Protein AF-A0A7U6Y420-F1 (afdb_monomer)

Nearest PDB structures (foldseek):
  3tp9-assembly1_B  TM=7.520E-01  e=7.194E-05  Alicyclobacillus acidocaldarius subsp. acidocaldarius DSM 446
  1yt8-assembly1_A  TM=7.987E-01  e=3.501E-04  Pseudomonas aeruginosa
  3ilm-assembly2_C  TM=7.105E-01  e=6.189E-04  Nostoc sp. PCC 7120 = FACHB-418
  3foj-assembly1_A  TM=6.824E-01  e=3.974E-04  Staphylococcus saprophyticus subsp. saprophyticus ATCC 15305 = NCTC 7292
  3iwh-assembly1_A  TM=7.162E-01  e=1.242E-03  Staphylococcus aureus subsp. aureus COL

Radius of gyration: 23.68 Å; Cα contacts (8 Å, |Δi|>4): 189; chains: 1; bounding box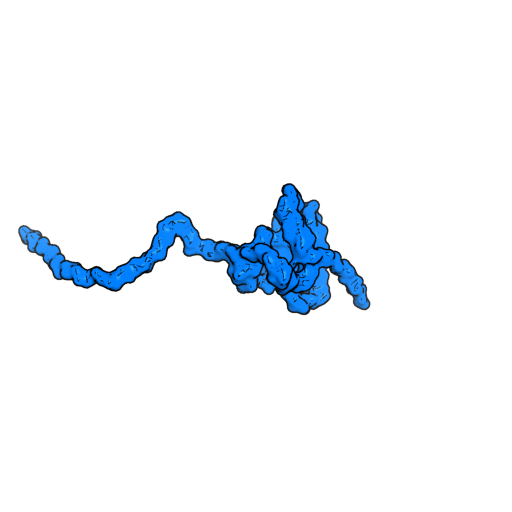: 36×87×51 Å

Mean predicted aligned error: 11.56 Å

Solvent-accessible surface area (backbone atoms only — not comparable to full-atom values): 8522 Å² total; per-residue (Å²): 131,86,83,75,86,75,51,69,40,51,49,69,61,50,58,56,38,59,74,40,100,76,45,56,47,36,37,35,35,63,22,64,72,59,42,51,75,40,32,57,69,84,47,42,81,30,32,71,47,75,85,53,64,72,79,79,79,45,80,46,51,29,39,38,32,47,49,85,85,65,49,71,68,56,55,46,50,41,44,55,49,44,42,74,43,45,30,50,66,29,34,42,42,70,19,64,65,40,32,56,74,69,70,52,78,69,33,60,58,77,83,76,84,70,62,94,85,66,73,79,82,74,77,73,92,79,82,88,75,79,91,74,84,81,84,84,80,133

Sequence (138 aa):
MAEQEFSYVSPDSVADALVSPAPPLILDARGRDIYAEGTVPGAVNAGRDPKGFLPSKGSGQLVLILKKGATSYLKRSWSERLSSYGYKVTILNGGFDAWLAAGLPVEIPASGHIKPGSTPYIIPRGLCETNTPAQVRE

Foldseek 3Di:
DDPDDAAEDELVRLLVQCPDPARAAEEEAAADVVVLVWDDPNYDYQYPDLVGDDDQQDAEEYEYAYDPPDDSVSSVSNCVSNVVSNYDYHYYVVGVVSNVVVVHDIDNPPPDPPDVPDDPPPPPPDPPPDDDDDDDDD

Structure (mmCIF, N/CA/C/O backbone):
data_AF-A0A7U6Y420-F1
#
_entry.id   AF-A0A7U6Y420-F1
#
loop_
_atom_site.group_PDB
_atom_site.id
_atom_site.type_symbol
_atom_site.label_atom_id
_atom_site.label_alt_id
_atom_site.label_comp_id
_atom_site.label_asym_id
_atom_site.label_entity_id
_atom_site.label_seq_id
_atom_site.pdbx_PDB_ins_code
_atom_site.Cartn_x
_atom_site.Cartn_y
_atom_site.Cartn_z
_at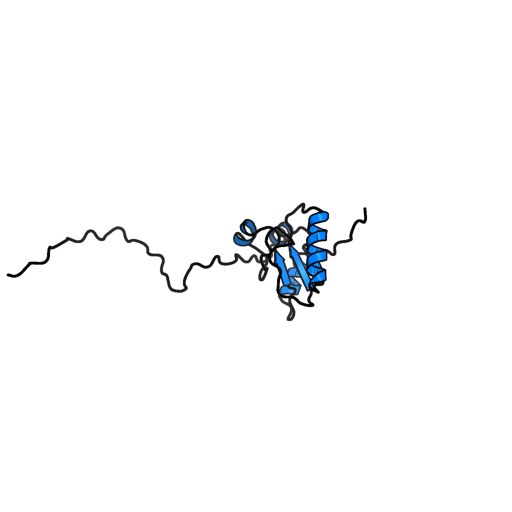om_site.occupancy
_atom_site.B_iso_or_equiv
_atom_site.auth_seq_id
_atom_site.auth_comp_id
_atom_site.auth_asym_id
_atom_site.auth_atom_id
_atom_site.pdbx_PDB_model_num
ATOM 1 N N . MET A 1 1 ? 4.022 24.368 -7.891 1.00 40.38 1 MET A N 1
ATOM 2 C CA . MET A 1 1 ? 3.308 23.072 -7.932 1.00 40.38 1 MET A CA 1
ATOM 3 C C . MET A 1 1 ? 3.305 22.556 -6.506 1.00 40.38 1 MET A C 1
ATOM 5 O O . MET A 1 1 ? 4.374 22.545 -5.922 1.00 40.38 1 MET A O 1
ATOM 9 N N . ALA A 1 2 ? 2.148 22.272 -5.905 1.00 48.81 2 ALA A N 1
ATOM 10 C CA . ALA A 1 2 ? 2.106 21.863 -4.500 1.00 48.81 2 ALA A CA 1
ATOM 11 C C . ALA A 1 2 ? 2.752 20.478 -4.337 1.00 48.81 2 ALA A C 1
ATOM 13 O O . ALA A 1 2 ? 2.279 19.506 -4.932 1.00 48.81 2 ALA A O 1
ATOM 14 N N . GLU A 1 3 ? 3.833 20.402 -3.564 1.00 54.44 3 GLU A N 1
ATOM 15 C CA . GLU A 1 3 ? 4.329 19.145 -3.010 1.00 54.44 3 GLU A CA 1
ATOM 16 C C . GLU A 1 3 ? 3.268 18.642 -2.037 1.00 54.44 3 GLU A C 1
ATOM 18 O O . GLU A 1 3 ? 3.066 19.189 -0.958 1.00 54.44 3 GLU A O 1
ATOM 23 N N . GLN A 1 4 ? 2.489 17.661 -2.478 1.00 61.97 4 GLN A N 1
ATOM 24 C CA . GLN A 1 4 ? 1.517 17.017 -1.615 1.00 61.97 4 GLN A CA 1
ATOM 25 C C . GLN A 1 4 ? 2.288 16.088 -0.677 1.00 61.97 4 GLN A C 1
ATOM 27 O O . GLN A 1 4 ? 2.966 15.168 -1.140 1.00 61.97 4 GLN A O 1
ATOM 32 N N . GLU A 1 5 ? 2.214 16.347 0.627 1.00 76.00 5 GLU A N 1
ATOM 33 C CA . GLU A 1 5 ? 2.805 15.466 1.629 1.00 76.00 5 GLU A CA 1
ATOM 34 C C . GLU A 1 5 ? 2.065 14.126 1.625 1.00 76.00 5 GLU A C 1
ATOM 36 O O . GLU A 1 5 ? 0.866 14.042 1.896 1.00 76.00 5 GLU A O 1
ATOM 41 N N . PHE A 1 6 ? 2.785 13.063 1.276 1.00 86.19 6 PHE A N 1
ATOM 42 C CA . PHE A 1 6 ? 2.284 11.701 1.389 1.00 86.19 6 PHE A CA 1
ATOM 43 C C . PHE A 1 6 ? 2.611 11.172 2.780 1.00 86.19 6 PHE A C 1
ATOM 45 O O . PHE A 1 6 ? 3.739 11.312 3.248 1.00 86.19 6 PHE A O 1
ATOM 52 N N . SER A 1 7 ? 1.643 10.523 3.423 1.00 91.12 7 SER A N 1
ATOM 53 C CA . SER A 1 7 ? 1.900 9.821 4.677 1.00 91.12 7 SER A CA 1
ATOM 54 C C . SER A 1 7 ? 2.592 8.493 4.379 1.00 91.12 7 SER A C 1
ATOM 56 O O . SER A 1 7 ? 2.129 7.738 3.521 1.00 91.12 7 SER A O 1
ATOM 58 N N . TYR A 1 8 ? 3.698 8.214 5.066 1.00 92.38 8 TYR A N 1
ATOM 59 C CA . TYR A 1 8 ? 4.472 6.986 4.908 1.00 92.38 8 TYR A CA 1
ATOM 60 C C . TYR A 1 8 ? 4.401 6.133 6.173 1.00 92.38 8 TYR A C 1
ATOM 62 O O . TYR A 1 8 ? 4.344 6.662 7.281 1.00 92.38 8 TYR A O 1
ATOM 70 N N . VAL A 1 9 ? 4.437 4.813 6.002 1.00 94.81 9 VAL A N 1
ATOM 71 C CA . VAL A 1 9 ? 4.463 3.839 7.100 1.00 94.81 9 VAL A CA 1
ATOM 72 C C . VAL A 1 9 ? 5.592 2.834 6.887 1.00 94.81 9 VAL A C 1
ATOM 74 O O . VAL A 1 9 ? 5.843 2.408 5.759 1.00 94.81 9 VAL A O 1
ATOM 77 N N . SER A 1 10 ? 6.303 2.478 7.955 1.00 94.38 10 SER A N 1
ATOM 78 C CA . SER A 1 10 ? 7.406 1.513 7.902 1.00 94.38 10 SER A CA 1
ATOM 79 C C . SER A 1 10 ? 6.895 0.075 7.737 1.00 94.38 10 SER A C 1
ATOM 81 O O . SER A 1 10 ? 5.811 -0.230 8.239 1.00 94.38 10 SER A O 1
ATOM 83 N N . PRO A 1 11 ? 7.664 -0.826 7.097 1.00 94.25 11 PRO A N 1
ATOM 84 C CA . PRO A 1 11 ? 7.287 -2.234 6.950 1.00 94.25 11 PRO A CA 1
ATOM 85 C C . PRO A 1 11 ? 6.954 -2.919 8.278 1.00 94.25 11 PRO A C 1
ATOM 87 O O . PRO A 1 11 ? 5.917 -3.567 8.380 1.00 94.25 11 PRO A O 1
ATOM 90 N N . ASP A 1 12 ? 7.765 -2.701 9.315 1.00 93.31 12 ASP A N 1
ATOM 91 C CA . ASP A 1 12 ? 7.569 -3.287 10.646 1.00 93.31 12 ASP A CA 1
ATOM 92 C C . ASP A 1 12 ? 6.247 -2.844 11.282 1.00 93.31 12 ASP A C 1
ATOM 94 O O . ASP A 1 12 ? 5.506 -3.654 11.832 1.00 93.31 12 ASP A O 1
ATOM 98 N N . SER A 1 13 ? 5.901 -1.559 11.145 1.00 93.12 13 SER A N 1
ATOM 99 C CA . SER A 1 13 ? 4.630 -1.019 11.641 1.00 93.12 13 SER A CA 1
ATOM 100 C C . SER A 1 13 ? 3.429 -1.591 10.892 1.00 93.12 13 SER A C 1
ATOM 102 O O . SER A 1 13 ? 2.372 -1.779 11.484 1.00 93.12 13 SER A O 1
ATOM 104 N N . VAL A 1 14 ? 3.572 -1.872 9.593 1.00 93.12 14 VAL A N 1
ATOM 105 C CA . VAL A 1 14 ? 2.524 -2.554 8.824 1.00 93.12 14 VAL A CA 1
ATOM 106 C C . VAL A 1 14 ? 2.393 -4.004 9.279 1.00 93.12 14 VAL A C 1
ATOM 108 O O . VAL A 1 14 ? 1.274 -4.464 9.468 1.00 93.12 14 VAL A O 1
ATOM 111 N N . ALA A 1 15 ? 3.503 -4.710 9.500 1.00 92.31 15 ALA A N 1
ATOM 112 C CA . ALA A 1 15 ? 3.485 -6.086 9.989 1.00 92.31 15 ALA A CA 1
ATOM 113 C C . ALA A 1 15 ? 2.817 -6.212 11.370 1.00 92.31 15 ALA A C 1
ATOM 115 O O . ALA A 1 15 ? 1.993 -7.104 11.564 1.00 92.31 15 ALA A O 1
ATOM 116 N N . ASP A 1 16 ? 3.099 -5.287 12.290 1.00 91.44 16 ASP A N 1
ATOM 117 C CA . ASP A 1 16 ? 2.417 -5.200 13.589 1.00 91.44 16 ASP A CA 1
ATOM 118 C C . ASP A 1 16 ? 0.917 -4.892 13.428 1.00 91.44 16 ASP A C 1
ATOM 120 O O . ASP A 1 16 ? 0.055 -5.553 14.010 1.00 91.44 16 ASP A O 1
ATOM 124 N N . ALA A 1 17 ? 0.569 -3.956 12.541 1.00 90.19 17 ALA A N 1
ATOM 125 C CA . ALA A 1 17 ? -0.826 -3.626 12.272 1.00 90.19 17 ALA A CA 1
ATOM 126 C C . ALA A 1 17 ? -1.614 -4.794 11.647 1.00 90.19 17 ALA A C 1
ATOM 128 O O . ALA A 1 17 ? -2.822 -4.888 11.856 1.00 90.19 17 ALA A O 1
ATOM 129 N N . LEU A 1 18 ? -0.959 -5.693 10.905 1.00 89.25 18 LEU A N 1
ATOM 130 C CA . LEU A 1 18 ? -1.597 -6.867 10.297 1.00 89.25 18 LEU A CA 1
ATOM 131 C C . LEU A 1 18 ? -2.014 -7.934 11.316 1.00 89.25 18 LEU A C 1
ATOM 133 O O . LEU A 1 18 ? -2.945 -8.687 11.039 1.00 89.25 18 LEU A O 1
ATOM 137 N N . VAL A 1 19 ? -1.367 -8.001 12.484 1.00 89.56 19 VAL A N 1
ATOM 138 C CA . VAL A 1 19 ? -1.739 -8.941 13.561 1.00 89.56 19 VAL A CA 1
ATOM 139 C C . VAL A 1 19 ? -2.756 -8.352 14.548 1.00 89.56 19 VAL A C 1
ATOM 141 O O . VAL A 1 19 ? -3.220 -9.042 15.455 1.00 89.56 19 VAL A O 1
ATOM 144 N N . S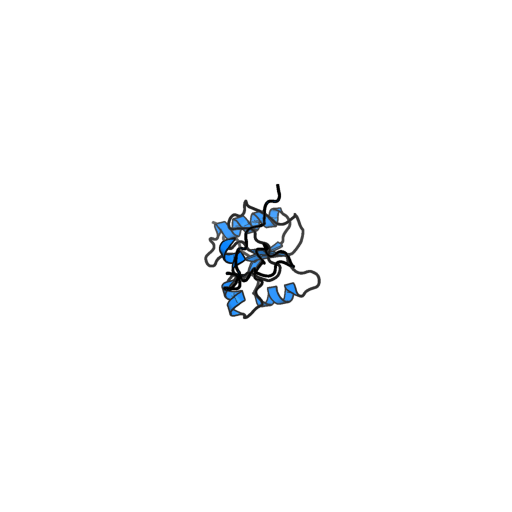ER A 1 20 ? -3.130 -7.083 14.366 1.00 87.81 20 SER A N 1
ATOM 145 C CA . SER A 1 20 ? -4.153 -6.392 15.152 1.00 87.81 20 SER A CA 1
ATOM 146 C C . SER A 1 20 ? -5.566 -6.912 14.832 1.00 87.81 20 SER A C 1
ATOM 148 O O . SER A 1 20 ? -5.832 -7.299 13.694 1.00 87.81 20 SER A O 1
ATOM 150 N N . PRO A 1 21 ? -6.527 -6.868 15.779 1.00 83.81 21 PRO A N 1
ATOM 151 C CA . PRO A 1 21 ? -7.922 -7.265 15.537 1.00 83.81 21 PRO A CA 1
ATOM 152 C C . PRO A 1 21 ? -8.648 -6.447 14.455 1.00 83.81 21 PRO A C 1
ATOM 154 O O . PRO A 1 21 ? -9.695 -6.872 13.967 1.00 83.81 21 PRO A O 1
ATOM 157 N N . ALA A 1 22 ? -8.122 -5.279 14.083 1.00 85.31 22 ALA A N 1
ATOM 158 C CA . ALA A 1 22 ? -8.642 -4.447 13.002 1.00 85.31 22 ALA A CA 1
ATOM 159 C C . ALA A 1 22 ? -7.508 -4.096 12.022 1.00 85.31 22 ALA A C 1
ATOM 161 O O . ALA A 1 22 ? -7.012 -2.965 12.046 1.00 85.31 22 ALA A O 1
ATOM 162 N N . PRO A 1 23 ? -7.063 -5.056 11.191 1.00 88.25 23 PRO A N 1
ATOM 163 C CA . PRO A 1 23 ? -5.916 -4.848 10.323 1.00 88.25 23 PRO A CA 1
ATOM 164 C C . PRO A 1 23 ? -6.241 -3.839 9.210 1.00 88.25 23 PRO A C 1
ATOM 166 O O . PRO A 1 23 ? -7.381 -3.777 8.730 1.00 88.25 23 PRO A O 1
ATOM 169 N N . PRO A 1 24 ? -5.258 -3.032 8.775 1.00 91.50 24 PRO A N 1
ATOM 170 C CA . PRO A 1 24 ? -5.439 -2.132 7.648 1.00 91.50 24 PRO A CA 1
ATOM 171 C C . PRO A 1 24 ? -5.601 -2.928 6.351 1.00 91.50 24 PRO A C 1
ATOM 173 O O . PRO A 1 24 ? -5.055 -4.019 6.189 1.00 91.50 24 PRO A O 1
ATOM 176 N N . LEU A 1 25 ? -6.305 -2.348 5.381 1.00 91.62 25 LEU A N 1
ATOM 177 C CA . LEU A 1 25 ? -6.363 -2.931 4.047 1.00 91.62 25 LEU A CA 1
ATOM 178 C C . LEU A 1 25 ? -5.031 -2.691 3.332 1.00 91.62 25 LEU A C 1
ATOM 180 O O . LEU A 1 25 ? -4.599 -1.547 3.203 1.00 91.62 25 LEU A O 1
ATOM 184 N N . ILE A 1 26 ? -4.401 -3.744 2.821 1.00 92.88 26 ILE A N 1
ATOM 185 C CA . ILE A 1 26 ? -3.182 -3.611 2.023 1.00 92.88 26 ILE A CA 1
ATOM 186 C C . ILE A 1 26 ? -3.552 -3.653 0.543 1.00 92.88 26 ILE A C 1
ATOM 188 O O . ILE A 1 26 ? -4.204 -4.588 0.079 1.00 92.88 26 ILE A O 1
ATOM 192 N N . LEU A 1 27 ? -3.145 -2.632 -0.206 1.00 92.69 27 LEU A N 1
ATOM 193 C CA . LEU A 1 27 ? -3.418 -2.514 -1.631 1.00 92.69 27 LEU A CA 1
ATOM 194 C C . LEU A 1 27 ? -2.110 -2.519 -2.421 1.00 92.69 27 LEU A C 1
ATOM 196 O O . LEU A 1 27 ? -1.281 -1.619 -2.279 1.00 92.69 27 LEU A O 1
ATOM 200 N N . ASP A 1 28 ? -1.937 -3.518 -3.281 1.00 92.75 28 ASP A N 1
ATOM 201 C CA . ASP A 1 28 ? -0.754 -3.667 -4.119 1.00 92.75 28 ASP A CA 1
ATOM 202 C C . ASP A 1 28 ? -1.013 -3.137 -5.531 1.00 92.75 28 ASP A C 1
ATOM 204 O O . ASP A 1 28 ? -1.777 -3.715 -6.312 1.00 92.75 28 ASP A O 1
ATOM 208 N N . ALA A 1 29 ? -0.357 -2.022 -5.852 1.00 92.69 29 ALA A N 1
ATOM 209 C CA . ALA A 1 29 ? -0.454 -1.346 -7.137 1.00 92.69 29 ALA A CA 1
ATOM 210 C C . ALA A 1 29 ? 0.823 -1.491 -7.994 1.00 92.69 29 ALA A C 1
ATOM 212 O O . ALA A 1 29 ? 1.062 -0.724 -8.932 1.00 92.69 29 ALA A O 1
ATOM 213 N N . ARG A 1 30 ? 1.692 -2.468 -7.684 1.00 91.19 30 ARG A N 1
ATOM 214 C CA . ARG A 1 30 ? 2.938 -2.715 -8.441 1.00 91.19 30 ARG A CA 1
ATOM 215 C C . ARG A 1 30 ? 2.674 -3.331 -9.817 1.00 91.19 30 ARG A C 1
ATOM 217 O O . ARG A 1 30 ? 3.461 -3.143 -10.748 1.00 91.19 30 ARG A O 1
ATOM 224 N N . GLY A 1 31 ? 1.547 -4.023 -9.958 1.00 88.81 31 GLY A N 1
ATOM 225 C CA . GLY A 1 31 ? 1.144 -4.739 -11.163 1.00 88.81 31 GLY A CA 1
ATOM 226 C C . GLY A 1 31 ? 0.930 -6.224 -10.906 1.00 88.81 31 GLY A C 1
ATOM 227 O O . GLY A 1 31 ? 1.501 -6.801 -9.986 1.00 88.81 31 GLY A O 1
ATOM 228 N N . ARG A 1 32 ? 0.078 -6.835 -11.733 1.00 86.69 32 ARG A N 1
ATOM 229 C CA . ARG A 1 32 ? -0.383 -8.216 -11.547 1.00 86.69 32 ARG A CA 1
ATOM 230 C C . ARG A 1 32 ? 0.735 -9.248 -11.666 1.00 86.69 32 ARG A C 1
ATOM 232 O O . ARG A 1 32 ? 0.695 -10.228 -10.940 1.00 86.69 32 ARG A O 1
ATOM 239 N N . ASP A 1 33 ? 1.675 -9.025 -12.575 1.00 86.88 33 ASP A N 1
ATOM 240 C CA . ASP A 1 33 ? 2.845 -9.875 -12.794 1.00 86.88 33 ASP A CA 1
ATOM 241 C C . ASP A 1 33 ? 3.669 -10.018 -11.508 1.00 86.88 33 ASP A C 1
ATOM 243 O O . ASP A 1 33 ? 3.762 -11.114 -10.971 1.00 86.88 33 ASP A O 1
ATOM 247 N N . ILE A 1 34 ? 4.115 -8.896 -10.937 1.00 88.56 34 ILE A N 1
ATOM 248 C CA . ILE A 1 34 ? 4.934 -8.878 -9.714 1.00 88.56 34 ILE A CA 1
ATOM 249 C C . ILE A 1 34 ? 4.131 -9.329 -8.489 1.00 88.56 34 IL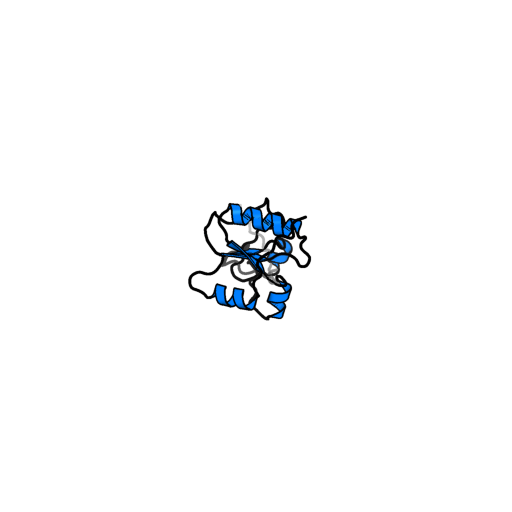E A C 1
ATOM 251 O O . ILE A 1 34 ? 4.650 -10.013 -7.613 1.00 88.56 34 ILE A O 1
ATOM 255 N N . TYR A 1 35 ? 2.851 -8.960 -8.416 1.00 88.12 35 TYR A N 1
ATOM 256 C CA . TYR A 1 35 ? 1.967 -9.409 -7.340 1.00 88.12 35 TYR A CA 1
ATOM 257 C C . TYR A 1 35 ? 1.853 -10.940 -7.294 1.00 88.12 35 TYR A C 1
ATOM 259 O O . TYR A 1 35 ? 1.850 -11.513 -6.210 1.00 88.12 35 TYR A O 1
ATOM 267 N N . ALA A 1 36 ? 1.789 -11.602 -8.456 1.00 87.38 36 ALA A N 1
ATOM 268 C CA . ALA A 1 36 ? 1.705 -13.058 -8.547 1.00 87.38 36 ALA A CA 1
ATOM 269 C C . ALA A 1 36 ? 2.999 -13.771 -8.120 1.00 87.38 36 ALA A C 1
ATOM 271 O O . ALA A 1 36 ? 2.942 -14.922 -7.696 1.00 87.38 36 ALA A O 1
ATOM 272 N N . GLU A 1 37 ? 4.146 -13.096 -8.210 1.00 87.44 37 GLU A N 1
ATOM 273 C CA . GLU A 1 37 ? 5.439 -13.611 -7.741 1.00 87.44 37 GLU A CA 1
ATOM 274 C C . GLU A 1 37 ? 5.574 -13.528 -6.211 1.00 87.44 37 GLU A C 1
ATOM 276 O O . GLU A 1 37 ? 6.285 -14.327 -5.606 1.00 87.44 37 GLU A O 1
ATOM 281 N N . GLY A 1 38 ? 4.872 -12.585 -5.576 1.00 88.88 38 GLY A N 1
ATOM 282 C CA . GLY A 1 38 ? 4.832 -12.438 -4.126 1.00 88.88 38 GLY A CA 1
ATOM 283 C C . GLY A 1 38 ? 4.404 -11.041 -3.679 1.00 88.88 38 GLY A C 1
ATOM 284 O O . GLY A 1 38 ? 4.787 -10.014 -4.253 1.00 88.88 38 GLY A O 1
ATOM 285 N N . THR A 1 39 ? 3.620 -10.984 -2.609 1.00 93.19 39 THR A N 1
ATOM 286 C CA . THR A 1 39 ? 3.093 -9.747 -2.032 1.00 93.19 39 THR A CA 1
ATOM 287 C C . THR A 1 39 ? 3.063 -9.800 -0.502 1.00 93.19 39 THR A C 1
ATOM 289 O O . THR A 1 39 ? 3.462 -10.779 0.124 1.00 93.19 39 THR A O 1
ATOM 292 N N . VAL A 1 40 ? 2.633 -8.703 0.110 1.00 92.38 40 VAL A N 1
ATOM 293 C CA . VAL A 1 40 ? 2.385 -8.627 1.550 1.00 92.38 40 VAL A CA 1
ATOM 294 C C . VAL A 1 40 ? 1.156 -9.487 1.886 1.00 92.38 40 VAL A C 1
ATOM 296 O O . VAL A 1 40 ? 0.179 -9.430 1.139 1.00 92.38 40 VAL A O 1
ATOM 299 N N . PRO A 1 41 ? 1.164 -10.267 2.980 1.00 91.06 41 PRO A N 1
ATOM 300 C CA . PRO A 1 41 ? 0.028 -11.102 3.362 1.00 91.06 41 PRO A CA 1
ATOM 301 C C . PRO A 1 41 ? -1.287 -10.321 3.440 1.00 91.06 41 PRO A C 1
ATOM 303 O O . PRO A 1 41 ? -1.344 -9.248 4.043 1.00 91.06 41 PRO A O 1
ATOM 306 N N . GLY A 1 42 ? -2.339 -10.850 2.809 1.00 88.44 42 GLY A N 1
ATOM 307 C CA . GLY A 1 42 ? -3.653 -10.203 2.763 1.00 88.44 42 GLY A CA 1
ATOM 308 C C . GLY A 1 42 ? -3.746 -9.004 1.812 1.00 88.44 42 GLY A C 1
ATOM 309 O O . GLY A 1 42 ? -4.764 -8.307 1.804 1.00 88.44 42 GLY A O 1
ATOM 310 N N . ALA A 1 43 ? -2.716 -8.740 0.999 1.00 91.50 43 ALA A N 1
ATOM 311 C CA . ALA A 1 43 ? -2.749 -7.657 0.027 1.00 91.50 43 ALA A CA 1
ATOM 312 C C . ALA A 1 43 ? -3.684 -7.949 -1.146 1.00 91.50 43 ALA A C 1
ATOM 314 O O . ALA A 1 43 ? -3.677 -9.027 -1.738 1.00 91.50 43 ALA A O 1
ATOM 315 N N . VAL A 1 44 ? -4.446 -6.932 -1.542 1.00 90.75 44 VAL A N 1
ATOM 316 C CA . VAL A 1 44 ? -5.347 -6.969 -2.695 1.00 90.75 44 VAL A CA 1
ATOM 317 C C . VAL A 1 44 ? -4.655 -6.350 -3.905 1.00 90.75 44 VAL A C 1
ATOM 319 O O . VAL A 1 44 ? -4.128 -5.241 -3.837 1.00 90.75 44 VAL A O 1
ATOM 322 N N . ASN A 1 45 ? -4.690 -7.043 -5.040 1.00 90.62 45 ASN A N 1
ATOM 323 C CA . ASN A 1 45 ? -4.138 -6.542 -6.297 1.00 90.62 45 ASN A CA 1
ATOM 324 C C . ASN A 1 45 ? -5.041 -5.469 -6.924 1.00 90.62 45 ASN A C 1
ATOM 326 O O . ASN A 1 45 ? -6.170 -5.760 -7.321 1.00 90.62 45 ASN A O 1
ATOM 330 N N . ALA A 1 46 ? -4.518 -4.255 -7.084 1.00 89.06 46 ALA A N 1
ATOM 331 C CA . ALA A 1 46 ? -5.203 -3.144 -7.749 1.00 89.06 46 ALA A CA 1
ATOM 332 C C . ALA A 1 46 ? -4.727 -2.908 -9.195 1.00 89.06 46 ALA A C 1
ATOM 334 O O . ALA A 1 46 ? -5.290 -2.096 -9.928 1.00 89.06 46 ALA A O 1
ATOM 335 N N . GLY A 1 47 ? -3.692 -3.626 -9.639 1.00 88.56 47 GLY A N 1
ATOM 336 C CA . GLY A 1 47 ? -3.023 -3.366 -10.909 1.00 88.56 47 GLY A CA 1
ATOM 337 C C . GLY A 1 47 ? -2.213 -2.067 -10.885 1.00 88.56 47 GLY A C 1
ATOM 338 O O . GLY A 1 47 ? -1.932 -1.505 -9.837 1.00 88.56 47 GLY A O 1
ATOM 339 N N . ARG A 1 48 ? -1.780 -1.590 -12.054 1.00 89.25 48 ARG A N 1
ATOM 340 C CA . ARG A 1 48 ? -0.904 -0.403 -12.151 1.00 89.25 48 ARG A CA 1
ATOM 341 C C . ARG A 1 48 ? -1.675 0.909 -12.289 1.00 89.25 48 ARG A C 1
ATOM 343 O O . ARG A 1 48 ? -1.106 1.978 -12.078 1.00 89.25 48 ARG A O 1
ATOM 350 N N . ASP A 1 49 ? -2.943 0.823 -12.682 1.00 88.56 49 ASP A N 1
ATOM 351 C CA . ASP A 1 49 ? -3.743 1.975 -13.074 1.00 88.56 49 ASP A CA 1
ATOM 352 C C . ASP A 1 49 ? -4.761 2.349 -11.979 1.00 88.56 49 ASP A C 1
ATOM 354 O O . ASP A 1 49 ? -5.594 1.515 -11.619 1.00 88.56 49 ASP A O 1
ATOM 358 N N . PRO A 1 50 ? -4.746 3.596 -11.471 1.00 85.00 50 PRO A N 1
ATOM 359 C CA . PRO A 1 50 ? -5.656 4.050 -10.416 1.00 85.00 50 PRO A CA 1
ATOM 360 C C . PRO A 1 50 ? -7.128 4.156 -10.853 1.00 85.00 50 PRO A C 1
ATOM 362 O O . PRO A 1 50 ? -8.011 4.344 -10.014 1.00 85.00 50 PRO A O 1
ATOM 365 N N . LYS A 1 51 ? -7.435 4.059 -12.153 1.00 85.50 51 LYS A N 1
ATOM 366 C CA . LYS A 1 51 ? -8.813 3.973 -12.666 1.00 85.50 51 LYS A CA 1
ATOM 367 C C . LYS A 1 51 ? -9.300 2.525 -12.767 1.00 85.50 51 LYS A C 1
ATOM 369 O O . LYS A 1 51 ? -10.466 2.319 -13.096 1.00 85.50 51 LYS A O 1
ATOM 374 N N . GLY A 1 52 ? -8.426 1.555 -12.500 1.00 80.88 52 GLY A N 1
ATOM 375 C CA . GLY A 1 52 ? -8.725 0.131 -12.497 1.00 80.88 52 GLY A CA 1
ATOM 376 C C . GLY A 1 52 ? -9.564 -0.316 -11.299 1.00 80.88 52 GLY A C 1
ATOM 377 O O . GLY A 1 52 ? -10.349 0.441 -10.725 1.00 80.88 52 GLY A O 1
ATOM 378 N N . PHE A 1 53 ? -9.415 -1.591 -10.943 1.00 75.19 53 PHE A N 1
ATOM 379 C CA . PHE A 1 53 ? -10.156 -2.192 -9.841 1.00 75.19 53 PHE A CA 1
ATOM 380 C C . PHE A 1 53 ? -9.790 -1.533 -8.506 1.00 75.19 53 PHE A C 1
ATOM 382 O O . PHE A 1 53 ? -8.616 -1.357 -8.185 1.00 75.19 53 PHE A O 1
ATOM 389 N N . LEU A 1 54 ? -10.815 -1.206 -7.721 1.00 80.31 54 LEU A N 1
ATOM 390 C CA . LEU A 1 54 ? -10.679 -0.673 -6.373 1.00 80.31 54 LEU A CA 1
ATOM 391 C C . LEU A 1 54 ? -11.385 -1.602 -5.389 1.00 80.31 54 LEU A C 1
ATOM 393 O O . LEU A 1 54 ? -12.383 -2.230 -5.756 1.00 80.31 54 LEU A O 1
ATOM 397 N N . PRO A 1 55 ? -10.903 -1.669 -4.139 1.00 80.06 55 PRO A N 1
ATOM 398 C CA . PRO A 1 55 ? -11.610 -2.386 -3.094 1.00 80.06 55 PRO A CA 1
ATOM 399 C C . PRO A 1 55 ? -13.006 -1.786 -2.866 1.00 80.06 55 PRO A C 1
ATOM 401 O O . PRO A 1 55 ? -13.276 -0.629 -3.208 1.00 80.06 55 PRO A O 1
ATOM 404 N N . SER A 1 56 ? -13.898 -2.586 -2.277 1.00 79.81 56 SER A N 1
ATOM 405 C CA . SER A 1 56 ? -15.233 -2.144 -1.861 1.00 79.81 56 SER A CA 1
ATOM 406 C C . SER A 1 56 ? -15.148 -0.853 -1.051 1.00 79.81 56 SER A C 1
ATOM 408 O O . SER A 1 56 ? -14.219 -0.681 -0.277 1.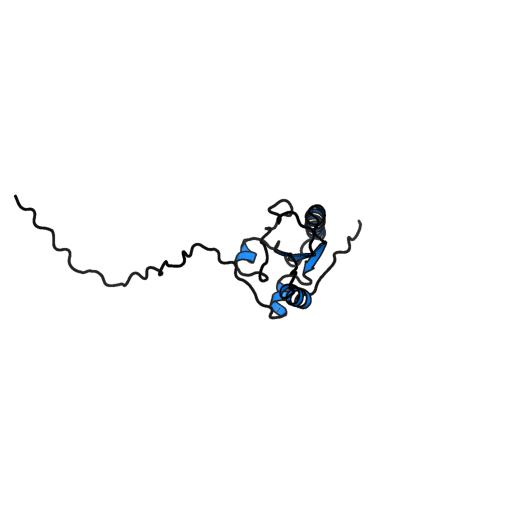00 79.81 56 SER A O 1
ATOM 410 N N . LYS A 1 57 ? -16.108 0.064 -1.200 1.00 74.75 57 LYS A N 1
ATOM 411 C CA . LYS A 1 57 ? -16.109 1.327 -0.446 1.00 74.75 57 LYS A CA 1
ATOM 412 C C . LYS A 1 57 ? -16.036 1.050 1.065 1.00 74.75 57 LYS A C 1
ATOM 414 O O . LYS A 1 57 ? -16.799 0.228 1.568 1.00 74.75 57 LYS A O 1
ATOM 419 N N . GLY A 1 58 ? -15.154 1.748 1.778 1.00 75.19 58 GLY A N 1
ATOM 420 C CA . GLY A 1 58 ? -14.905 1.516 3.201 1.00 75.19 58 GLY A CA 1
ATOM 421 C C . GLY A 1 58 ? -14.372 2.756 3.914 1.00 75.19 58 GLY A C 1
ATOM 422 O O . GLY A 1 58 ? -14.074 3.767 3.286 1.00 75.19 58 GLY A O 1
ATOM 423 N N . SER A 1 59 ? -14.268 2.683 5.240 1.00 73.62 59 SER A N 1
ATOM 424 C CA . SER A 1 59 ? -13.866 3.803 6.108 1.00 73.62 59 SER A CA 1
ATOM 425 C C . SER A 1 59 ? -12.703 3.432 7.038 1.00 73.62 59 SER A C 1
ATOM 427 O O . SER A 1 59 ? -12.734 3.719 8.234 1.00 73.62 59 SER A O 1
ATOM 429 N N . GLY A 1 60 ? -11.699 2.734 6.498 1.00 84.81 60 GLY A N 1
ATOM 430 C CA . GLY A 1 60 ? -10.560 2.193 7.247 1.00 84.81 60 GLY A CA 1
ATOM 431 C C . GLY A 1 60 ? -9.210 2.808 6.870 1.00 84.81 60 GLY A C 1
ATOM 432 O O . GLY A 1 60 ? -9.110 3.666 5.986 1.00 84.81 60 GLY A O 1
ATOM 433 N N . GLN A 1 61 ? -8.156 2.349 7.544 1.00 91.19 61 GLN A N 1
ATOM 434 C CA . GLN A 1 61 ? -6.780 2.600 7.119 1.00 91.19 61 GLN A CA 1
ATOM 435 C C . GLN A 1 61 ? -6.432 1.707 5.927 1.00 91.19 61 GLN A C 1
ATOM 437 O O . GLN A 1 61 ? -6.828 0.541 5.882 1.00 91.19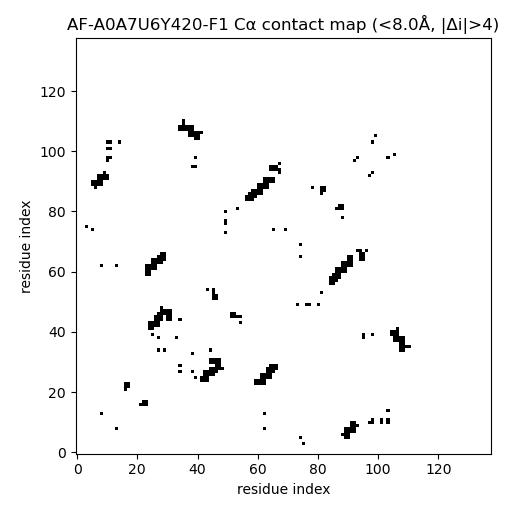 61 GLN A O 1
ATOM 442 N N . LEU A 1 62 ? -5.702 2.267 4.967 1.00 93.31 62 LEU A N 1
ATOM 443 C CA . LEU A 1 62 ? -5.258 1.564 3.775 1.00 93.31 62 LEU A CA 1
ATOM 444 C C . LEU A 1 62 ? -3.781 1.848 3.530 1.00 93.31 62 LEU A C 1
ATOM 446 O O . LEU A 1 62 ? -3.387 3.006 3.404 1.00 93.31 62 LEU A O 1
ATOM 450 N N . VAL A 1 63 ? -2.992 0.785 3.414 1.00 94.81 63 VAL A N 1
ATOM 451 C CA . VAL A 1 63 ? -1.573 0.854 3.068 1.00 94.81 63 VAL A CA 1
ATOM 452 C C . VAL A 1 63 ? -1.409 0.550 1.585 1.00 94.81 63 VAL A C 1
ATOM 454 O O . VAL A 1 63 ? -1.767 -0.525 1.109 1.00 94.81 63 VAL A O 1
ATOM 457 N N . LEU A 1 64 ? -0.860 1.506 0.845 1.00 94.44 64 LEU A N 1
ATOM 458 C CA . LEU A 1 64 ? -0.616 1.418 -0.584 1.00 94.44 64 LEU A CA 1
ATOM 459 C C . LEU A 1 64 ? 0.833 1.002 -0.856 1.00 94.44 64 LEU A C 1
ATOM 461 O O . LEU A 1 64 ? 1.782 1.664 -0.425 1.00 94.44 64 LEU A O 1
ATOM 465 N N . ILE A 1 65 ? 1.001 -0.052 -1.650 1.00 94.19 65 ILE A N 1
ATOM 466 C CA . ILE A 1 65 ? 2.297 -0.529 -2.126 1.00 94.19 65 ILE A CA 1
ATOM 467 C C . ILE A 1 65 ? 2.464 -0.110 -3.583 1.00 94.19 65 ILE A C 1
ATOM 469 O O . ILE A 1 65 ? 1.714 -0.525 -4.466 1.00 94.19 65 ILE A O 1
ATOM 473 N N . LEU A 1 66 ? 3.487 0.700 -3.844 1.00 91.88 66 LEU A N 1
ATOM 474 C CA . LEU A 1 66 ? 3.849 1.150 -5.184 1.00 91.88 66 LEU A CA 1
ATOM 475 C C . LEU A 1 66 ? 5.211 0.597 -5.591 1.00 91.88 66 LEU A C 1
ATOM 477 O O . LEU A 1 66 ? 6.043 0.231 -4.757 1.00 91.88 66 LEU A O 1
ATOM 481 N N . LYS A 1 67 ? 5.459 0.573 -6.902 1.00 89.44 67 LYS A N 1
ATOM 482 C CA . LYS A 1 67 ? 6.788 0.270 -7.430 1.00 89.44 67 LYS A CA 1
ATOM 483 C C . LYS A 1 67 ? 7.775 1.358 -6.992 1.00 89.44 67 LYS A C 1
ATOM 485 O O . LYS A 1 67 ? 7.442 2.545 -6.962 1.00 89.44 67 LYS A O 1
ATOM 490 N N . LYS A 1 68 ? 9.007 0.951 -6.682 1.00 84.56 68 LYS A N 1
ATOM 491 C CA . LYS A 1 68 ? 10.119 1.868 -6.398 1.00 84.56 68 LYS A CA 1
ATOM 492 C C . LYS A 1 68 ? 10.255 2.885 -7.537 1.00 84.56 68 LYS A C 1
ATOM 494 O O . LYS A 1 68 ? 10.228 2.509 -8.707 1.00 84.56 68 LYS A O 1
ATOM 499 N N . GLY A 1 69 ? 10.357 4.166 -7.188 1.00 82.56 69 GLY A N 1
ATOM 500 C CA . GLY A 1 69 ? 10.419 5.256 -8.168 1.00 82.56 69 GLY A CA 1
ATOM 501 C C . GLY A 1 69 ? 9.071 5.680 -8.766 1.00 82.56 69 GLY A C 1
ATOM 502 O O . GLY A 1 69 ? 9.063 6.402 -9.759 1.00 82.56 69 GLY A O 1
ATOM 503 N N . ALA A 1 70 ? 7.934 5.265 -8.194 1.00 86.56 70 ALA A N 1
ATOM 504 C CA . ALA A 1 70 ? 6.625 5.772 -8.608 1.00 86.56 70 ALA A CA 1
ATOM 505 C C . ALA A 1 70 ? 6.588 7.311 -8.602 1.00 86.56 70 ALA A C 1
ATOM 507 O O . ALA A 1 70 ? 6.973 7.953 -7.619 1.00 86.56 70 ALA A O 1
ATOM 508 N N . THR A 1 71 ? 6.102 7.887 -9.704 1.00 88.38 71 THR A N 1
ATOM 509 C CA . THR A 1 71 ? 6.025 9.338 -9.895 1.00 88.38 71 THR A CA 1
ATOM 510 C C . THR A 1 71 ? 5.078 9.976 -8.881 1.00 88.38 71 THR A C 1
ATOM 512 O O . THR A 1 71 ? 4.095 9.368 -8.446 1.00 88.38 71 THR A O 1
ATOM 515 N N . SER A 1 72 ? 5.328 11.239 -8.537 1.00 88.25 72 SER A N 1
ATOM 516 C CA . SER A 1 72 ? 4.472 12.026 -7.637 1.00 88.25 72 SER A CA 1
ATOM 517 C C . SER A 1 72 ? 3.028 12.091 -8.143 1.00 88.25 72 SER A C 1
ATOM 519 O O . SER A 1 72 ? 2.090 12.023 -7.354 1.00 88.25 72 SER A O 1
ATOM 521 N N . TYR A 1 73 ? 2.850 12.151 -9.468 1.00 89.50 73 TYR A N 1
ATOM 522 C CA . TYR A 1 73 ? 1.543 12.100 -10.122 1.00 89.50 73 TYR A CA 1
ATOM 523 C C . TYR A 1 73 ? 0.801 10.786 -9.852 1.00 89.50 73 TYR A C 1
ATOM 525 O O . TYR A 1 73 ? -0.390 10.807 -9.542 1.00 89.50 73 TYR A O 1
ATOM 533 N N . LEU A 1 74 ? 1.492 9.645 -9.940 1.00 89.62 74 LEU A N 1
ATOM 534 C CA . LEU A 1 74 ? 0.880 8.339 -9.708 1.00 89.62 74 LEU A CA 1
ATOM 535 C C . LEU A 1 74 ? 0.491 8.172 -8.235 1.00 89.62 74 LEU A C 1
ATOM 537 O O . LEU A 1 74 ? -0.632 7.765 -7.951 1.00 89.62 74 LEU A O 1
ATOM 541 N N . LYS A 1 75 ? 1.384 8.554 -7.310 1.00 91.12 75 LYS A N 1
ATOM 542 C CA . LYS A 1 75 ? 1.099 8.570 -5.864 1.00 91.12 75 LYS A CA 1
ATOM 543 C C . LYS A 1 75 ? -0.149 9.399 -5.566 1.00 91.12 75 LYS A C 1
ATOM 545 O O . LYS A 1 75 ? -1.077 8.906 -4.937 1.00 91.12 75 LYS A O 1
ATOM 550 N N . ARG A 1 76 ? -0.199 10.626 -6.093 1.00 91.44 76 ARG A N 1
ATOM 551 C CA . ARG A 1 76 ? -1.346 11.529 -5.964 1.00 91.44 76 ARG A CA 1
ATOM 552 C C . ARG A 1 76 ? -2.629 10.925 -6.524 1.00 91.44 76 ARG A C 1
ATOM 554 O O . ARG A 1 76 ? -3.637 10.917 -5.830 1.00 91.44 76 ARG A O 1
ATOM 561 N N . SER A 1 77 ? -2.576 10.381 -7.738 1.00 91.94 77 SER A N 1
ATOM 562 C CA . SER A 1 77 ? -3.748 9.795 -8.395 1.00 91.94 77 SER A CA 1
ATOM 563 C C . SER A 1 77 ? -4.344 8.647 -7.578 1.00 91.94 77 SER A C 1
ATOM 565 O O . SER A 1 77 ? -5.559 8.579 -7.418 1.00 91.94 77 SER A O 1
ATOM 567 N N . TRP A 1 78 ? -3.503 7.767 -7.022 1.00 92.50 78 TRP A N 1
ATOM 568 C CA . TRP A 1 78 ? -3.959 6.701 -6.127 1.00 92.50 78 TRP A CA 1
ATOM 569 C C . TRP A 1 78 ? -4.529 7.249 -4.819 1.00 92.50 78 TRP A C 1
ATOM 571 O O . TRP A 1 78 ? -5.624 6.848 -4.427 1.00 92.50 78 TRP A O 1
ATOM 581 N N . SER A 1 79 ? -3.827 8.179 -4.168 1.00 91.19 79 SER A N 1
ATOM 582 C CA . SER A 1 79 ? -4.280 8.779 -2.911 1.00 91.19 79 SER A CA 1
ATOM 583 C C . SER A 1 79 ? -5.633 9.473 -3.063 1.00 91.19 79 SER A C 1
ATOM 585 O O . SER A 1 79 ? -6.554 9.168 -2.315 1.00 91.19 79 SER A O 1
ATOM 587 N N . GLU A 1 80 ? -5.800 10.338 -4.068 1.00 90.81 80 GLU A N 1
ATOM 588 C CA . GLU A 1 80 ? -7.061 11.045 -4.336 1.00 90.81 80 GLU A CA 1
ATOM 589 C C . GLU A 1 80 ? -8.207 10.063 -4.610 1.00 90.81 80 GLU A C 1
ATOM 591 O O . GLU A 1 80 ? -9.307 10.204 -4.067 1.00 90.81 80 GLU A O 1
ATOM 596 N N . ARG A 1 81 ? -7.942 9.025 -5.409 1.00 90.56 81 ARG A N 1
ATOM 597 C CA . ARG A 1 81 ? -8.932 8.002 -5.748 1.00 90.56 81 ARG A CA 1
ATOM 598 C C . ARG A 1 81 ? -9.396 7.229 -4.515 1.00 90.56 81 ARG A C 1
ATOM 600 O O . ARG A 1 81 ? -10.597 7.094 -4.298 1.00 90.56 81 ARG A O 1
ATOM 607 N N . LEU A 1 82 ? -8.465 6.742 -3.702 1.00 90.88 82 LEU A N 1
ATOM 608 C CA . LEU A 1 82 ? -8.767 5.938 -2.517 1.00 90.88 82 LEU A CA 1
ATOM 609 C C . LEU A 1 82 ? -9.387 6.781 -1.395 1.00 90.88 82 LEU A C 1
ATOM 611 O O . LEU A 1 82 ? -10.328 6.331 -0.739 1.00 90.88 82 LEU A O 1
ATOM 615 N N . SER A 1 83 ? -8.946 8.030 -1.228 1.00 90.06 83 SER A N 1
ATOM 616 C CA . SER A 1 83 ? -9.584 8.979 -0.312 1.00 90.06 83 SER A CA 1
ATOM 617 C C . SER A 1 83 ? -11.016 9.310 -0.730 1.00 90.06 83 SER A C 1
ATOM 619 O O . SER A 1 83 ? -11.893 9.377 0.127 1.00 90.06 83 SER A O 1
ATOM 621 N N . SER A 1 84 ? -11.306 9.410 -2.033 1.00 89.44 84 SER A N 1
ATOM 622 C CA . SER A 1 84 ? -12.684 9.559 -2.528 1.00 89.44 84 SER A CA 1
ATOM 623 C C . SER A 1 84 ? -13.575 8.348 -2.206 1.00 89.44 84 SER A C 1
ATOM 625 O O . SER A 1 84 ? -14.797 8.492 -2.142 1.00 89.44 84 SER A O 1
ATOM 627 N N . TYR A 1 85 ? -12.983 7.172 -1.978 1.00 89.06 85 TYR A N 1
ATOM 628 C CA . TYR A 1 85 ? -13.677 5.960 -1.532 1.00 89.06 85 TYR A CA 1
ATOM 629 C C . TYR A 1 85 ? -13.823 5.868 -0.003 1.00 89.06 85 TYR A C 1
ATOM 631 O O . TYR A 1 85 ? -14.499 4.958 0.472 1.00 89.06 85 TYR A O 1
ATOM 639 N N . GLY A 1 86 ? -13.268 6.823 0.753 1.00 89.88 86 GLY A N 1
ATOM 640 C CA . GLY A 1 86 ? -13.386 6.908 2.213 1.00 89.88 86 GLY A CA 1
ATOM 641 C C . GLY A 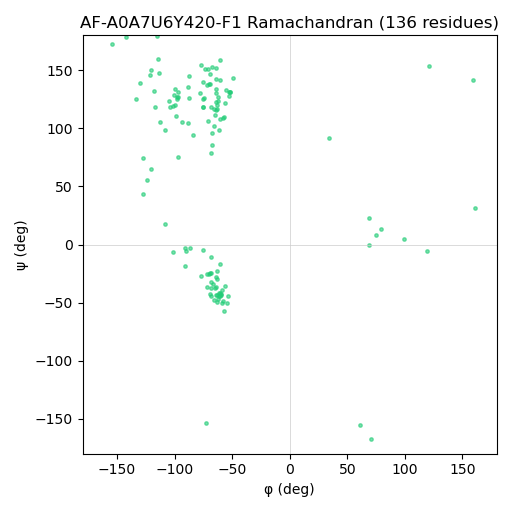1 86 ? -12.187 6.364 2.994 1.00 89.88 86 GLY A C 1
ATOM 642 O O . GLY A 1 86 ? -12.227 6.338 4.224 1.00 89.88 86 GLY A O 1
ATOM 643 N N . TYR A 1 87 ? -11.111 5.960 2.313 1.00 91.44 87 TYR A N 1
ATOM 644 C CA . TYR A 1 87 ? -9.929 5.391 2.959 1.00 91.44 87 TYR A CA 1
ATOM 645 C C . TYR A 1 87 ? -8.910 6.445 3.399 1.00 91.44 87 TYR A C 1
ATOM 647 O O . TYR A 1 87 ? -8.650 7.430 2.701 1.00 91.44 87 TYR A O 1
ATOM 655 N N . LYS A 1 88 ? -8.257 6.182 4.536 1.00 91.88 88 LYS A N 1
ATOM 656 C CA . LYS A 1 88 ? -7.053 6.906 4.966 1.00 91.88 88 LYS A CA 1
ATOM 657 C C . LYS A 1 88 ? -5.825 6.215 4.384 1.00 91.88 88 LYS A C 1
ATOM 659 O O . LYS A 1 88 ? -5.447 5.147 4.856 1.00 91.88 88 LYS A O 1
ATOM 664 N N . VAL A 1 89 ? -5.246 6.818 3.349 1.00 92.56 89 VAL A N 1
ATOM 665 C CA . VAL A 1 89 ? -4.156 6.229 2.561 1.00 92.56 89 VAL A CA 1
ATOM 666 C C . VAL A 1 89 ? -2.803 6.553 3.184 1.00 92.56 89 VAL A C 1
ATOM 668 O O . VAL A 1 89 ? -2.464 7.722 3.364 1.00 92.56 89 VAL A O 1
ATOM 671 N N . THR A 1 90 ? -2.010 5.522 3.440 1.00 94.69 90 THR A N 1
ATOM 672 C CA . THR A 1 90 ? -0.587 5.615 3.775 1.00 94.69 90 THR A CA 1
ATOM 673 C C . THR A 1 90 ? 0.219 4.823 2.751 1.00 94.69 90 THR A C 1
ATOM 675 O O . THR A 1 90 ? -0.248 3.823 2.217 1.00 94.69 90 THR A O 1
ATOM 678 N N . ILE A 1 91 ? 1.421 5.277 2.412 1.00 94.38 91 ILE A N 1
ATOM 679 C CA . ILE A 1 91 ? 2.295 4.6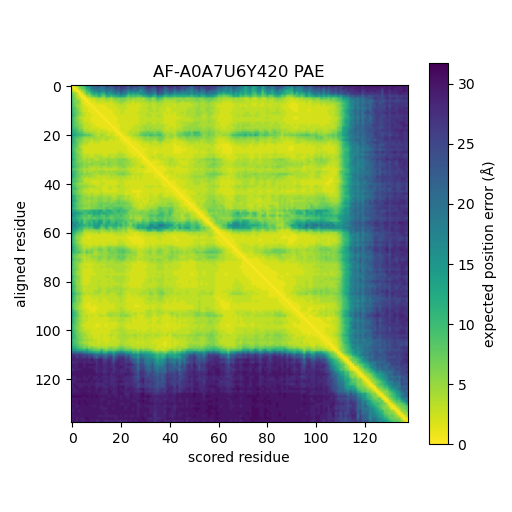10 1.442 1.00 94.38 91 ILE A CA 1
ATOM 680 C C . ILE A 1 91 ? 3.335 3.794 2.203 1.00 94.38 91 ILE A C 1
ATOM 682 O O . ILE A 1 91 ? 3.972 4.300 3.126 1.00 94.38 91 ILE A O 1
ATOM 686 N N . LEU A 1 92 ? 3.553 2.546 1.790 1.00 94.56 92 LEU A N 1
ATOM 687 C CA . LEU A 1 92 ? 4.618 1.726 2.357 1.00 94.56 92 LEU A CA 1
ATOM 688 C C . LEU A 1 92 ? 5.986 2.361 2.061 1.00 94.56 92 LEU A C 1
ATOM 690 O O . LEU A 1 92 ? 6.390 2.494 0.899 1.00 94.56 92 LEU A O 1
ATOM 694 N N . ASN A 1 93 ? 6.701 2.758 3.111 1.00 92.62 93 ASN A N 1
ATOM 695 C CA . ASN A 1 93 ? 8.018 3.364 2.997 1.00 92.62 93 ASN A CA 1
ATOM 696 C C . ASN A 1 93 ? 9.015 2.359 2.411 1.00 92.62 93 ASN A C 1
ATOM 698 O O . ASN A 1 93 ? 9.087 1.216 2.850 1.00 92.62 93 ASN A O 1
ATOM 702 N N . GLY A 1 94 ? 9.760 2.773 1.385 1.00 88.75 94 GLY A N 1
ATOM 703 C CA . GLY A 1 94 ? 10.657 1.882 0.639 1.00 88.75 94 GLY A CA 1
ATOM 704 C C . GLY A 1 94 ? 9.953 0.818 -0.223 1.00 88.75 94 GLY A C 1
ATOM 705 O O . GLY A 1 94 ? 10.622 0.083 -0.949 1.00 88.75 94 GLY A O 1
ATOM 706 N N . GLY A 1 95 ? 8.616 0.772 -0.221 1.00 90.00 95 GLY A N 1
ATOM 707 C CA . GLY A 1 95 ? 7.824 -0.189 -0.985 1.00 90.00 95 GLY A CA 1
ATOM 708 C C . GLY A 1 95 ? 8.100 -1.642 -0.587 1.00 90.00 95 GLY A C 1
ATOM 709 O O . GLY A 1 95 ? 8.534 -1.938 0.521 1.00 90.00 95 GLY A O 1
ATOM 710 N N . PHE A 1 96 ? 7.854 -2.566 -1.516 1.00 91.94 96 PHE A N 1
ATOM 711 C CA . PHE A 1 96 ? 8.035 -4.000 -1.256 1.00 91.94 96 PHE A CA 1
ATOM 712 C C . PHE A 1 96 ? 9.502 -4.424 -1.069 1.00 91.94 96 PHE A C 1
ATOM 714 O O . PHE A 1 96 ? 9.778 -5.411 -0.405 1.00 91.94 96 PHE A O 1
ATOM 721 N N . ASP A 1 97 ? 10.452 -3.666 -1.619 1.00 91.62 97 ASP A N 1
ATOM 722 C CA . ASP A 1 97 ? 11.893 -3.905 -1.443 1.00 91.62 97 ASP A CA 1
ATOM 723 C C . ASP A 1 97 ? 12.287 -3.807 0.041 1.00 91.62 97 ASP A C 1
ATOM 725 O O . ASP A 1 97 ? 12.961 -4.682 0.575 1.00 91.62 97 ASP A O 1
ATOM 729 N N . ALA A 1 98 ? 11.774 -2.786 0.739 1.00 92.31 98 ALA A N 1
ATOM 730 C CA . ALA A 1 98 ? 11.984 -2.625 2.176 1.00 92.31 98 ALA A CA 1
ATOM 731 C C . ALA A 1 98 ? 11.266 -3.701 3.005 1.00 92.31 98 ALA A C 1
ATOM 733 O O . ALA A 1 98 ? 11.786 -4.118 4.035 1.00 92.31 98 ALA A O 1
ATOM 734 N N . TRP A 1 99 ? 10.109 -4.184 2.543 1.00 93.06 99 TRP A N 1
ATOM 735 C CA . TRP A 1 99 ? 9.415 -5.316 3.166 1.00 93.06 99 TRP A CA 1
ATOM 736 C C . TRP A 1 99 ? 10.258 -6.596 3.122 1.00 93.06 99 TRP A C 1
ATOM 738 O O . TRP A 1 99 ? 10.436 -7.259 4.141 1.00 93.06 99 TRP A O 1
ATOM 748 N N . LEU A 1 100 ? 10.832 -6.909 1.956 1.00 92.25 100 LEU A N 1
ATOM 749 C CA . LEU A 1 100 ? 11.736 -8.047 1.790 1.00 92.25 100 LEU A CA 1
ATOM 750 C C . LEU A 1 100 ? 13.015 -7.886 2.616 1.00 92.25 100 LEU A C 1
ATOM 752 O O . LEU A 1 100 ? 13.444 -8.832 3.271 1.00 92.25 100 LEU A O 1
ATOM 756 N N . ALA A 1 101 ? 13.611 -6.691 2.611 1.00 92.25 101 ALA A N 1
ATOM 757 C CA . ALA A 1 101 ? 14.829 -6.405 3.366 1.00 92.25 101 ALA A CA 1
ATOM 758 C C . ALA A 1 101 ? 14.631 -6.534 4.887 1.00 92.25 101 ALA A C 1
ATOM 760 O O . ALA A 1 101 ? 15.566 -6.907 5.591 1.00 92.25 101 ALA A O 1
ATOM 761 N N . ALA A 1 102 ? 13.420 -6.268 5.383 1.00 91.81 102 ALA A N 1
ATOM 762 C CA . ALA A 1 102 ? 13.045 -6.471 6.780 1.00 91.81 102 ALA A CA 1
ATOM 763 C C . ALA A 1 102 ? 12.825 -7.955 7.149 1.00 91.81 102 ALA A C 1
ATOM 765 O O . ALA A 1 102 ? 12.594 -8.267 8.313 1.00 91.81 102 ALA A O 1
ATOM 766 N N . GLY A 1 103 ? 12.891 -8.884 6.185 1.00 91.81 103 GLY A N 1
ATOM 767 C CA . GLY A 1 103 ? 12.687 -10.316 6.430 1.00 91.81 103 GLY A CA 1
ATOM 768 C C . GLY A 1 103 ? 11.244 -10.677 6.796 1.00 91.81 103 GLY A C 1
ATOM 769 O O . GLY A 1 103 ? 11.006 -11.694 7.445 1.00 91.81 103 GLY A O 1
ATOM 770 N N . LEU A 1 104 ? 10.285 -9.834 6.407 1.00 92.94 104 LEU A N 1
ATOM 771 C CA . LEU A 1 104 ? 8.871 -9.999 6.728 1.00 92.94 104 LEU A CA 1
ATOM 772 C C . LEU A 1 104 ? 8.210 -11.077 5.850 1.00 92.94 104 LEU A C 1
ATOM 774 O O . LEU A 1 104 ? 8.662 -11.327 4.727 1.00 92.94 104 LEU A O 1
ATOM 778 N N . PRO A 1 105 ? 7.127 -11.721 6.328 1.00 91.50 105 PRO A N 1
ATOM 779 C CA . PRO A 1 105 ? 6.463 -12.791 5.591 1.00 91.50 105 PRO A CA 1
ATOM 780 C C . PRO A 1 105 ? 5.934 -12.301 4.242 1.00 91.50 105 PRO A C 1
ATOM 782 O O . PRO A 1 105 ? 5.415 -11.191 4.128 1.00 91.50 105 PRO A O 1
ATOM 785 N N . VAL A 1 106 ? 6.042 -13.149 3.223 1.00 92.25 106 VAL A N 1
ATOM 786 C CA . VAL A 1 106 ? 5.541 -12.891 1.869 1.00 92.25 106 VAL A CA 1
ATOM 787 C C . VAL A 1 106 ? 4.483 -13.930 1.540 1.00 92.25 106 VAL A C 1
ATOM 789 O O . VAL A 1 106 ? 4.693 -15.126 1.733 1.00 92.25 106 VAL A O 1
ATOM 792 N N . GLU A 1 107 ? 3.353 -13.467 1.025 1.00 90.94 107 GLU A N 1
ATOM 793 C CA . GLU A 1 107 ? 2.295 -14.317 0.508 1.00 90.94 107 GLU A CA 1
ATOM 794 C C . GLU A 1 107 ? 2.422 -14.415 -1.009 1.00 90.94 107 GLU A C 1
ATOM 796 O O . GLU A 1 107 ? 2.483 -13.405 -1.710 1.00 90.94 107 GLU A O 1
ATOM 801 N N . ILE A 1 108 ? 2.467 -15.642 -1.520 1.00 87.62 108 ILE A N 1
ATOM 802 C CA . ILE A 1 108 ? 2.366 -15.904 -2.953 1.00 87.62 108 ILE A CA 1
ATOM 803 C C . ILE A 1 108 ? 0.887 -16.175 -3.216 1.00 87.62 108 ILE A C 1
ATOM 805 O O . ILE A 1 108 ? 0.391 -17.237 -2.821 1.00 87.62 108 ILE A O 1
ATOM 809 N N . PRO A 1 109 ? 0.153 -15.232 -3.829 1.00 79.62 109 PRO A N 1
ATOM 810 C CA . PRO A 1 109 ? -1.264 -15.409 -4.066 1.00 79.62 109 PRO A CA 1
ATOM 811 C C . PRO A 1 109 ? -1.412 -16.589 -5.016 1.00 79.62 109 PRO A C 1
ATOM 813 O O . PRO A 1 109 ? -0.934 -16.560 -6.154 1.00 79.62 109 PRO A O 1
ATOM 816 N N . ALA A 1 110 ? -2.039 -17.659 -4.527 1.00 66.25 110 ALA A N 1
ATOM 817 C CA . ALA A 1 110 ? -2.247 -18.853 -5.320 1.00 66.25 110 ALA A CA 1
ATOM 818 C C . ALA A 1 110 ? -3.038 -18.456 -6.570 1.00 66.25 110 ALA A C 1
ATOM 820 O O . ALA A 1 110 ? -4.230 -18.150 -6.508 1.00 66.25 110 ALA A O 1
ATOM 821 N N . SER A 1 111 ? -2.371 -18.468 -7.724 1.00 52.38 111 SER A N 1
ATOM 822 C CA . SER A 1 111 ? -3.041 -18.490 -9.018 1.00 52.38 111 SER A CA 1
ATOM 823 C C . SER A 1 111 ? -3.717 -19.853 -9.128 1.00 52.38 111 SER A C 1
ATOM 825 O O . SER A 1 111 ? -3.176 -20.806 -9.679 1.00 52.38 111 SER A O 1
ATOM 827 N N . GLY A 1 112 ? -4.862 -19.988 -8.465 1.00 48.50 112 GLY A N 1
ATOM 828 C CA . GLY A 1 112 ? -5.587 -21.235 -8.355 1.00 48.50 112 GLY A CA 1
ATOM 829 C C . GLY A 1 112 ? -6.143 -21.653 -9.708 1.00 48.50 112 GLY A C 1
ATOM 830 O O . GLY A 1 112 ? -7.255 -21.288 -10.075 1.00 48.50 112 GLY A O 1
ATOM 831 N N . HIS A 1 113 ? -5.410 -22.515 -10.401 1.00 43.88 113 HIS A N 1
ATOM 832 C CA . HIS A 1 113 ? -6.042 -23.684 -10.996 1.00 43.88 113 HIS A CA 1
ATOM 833 C C . HIS A 1 113 ? -5.357 -24.962 -10.512 1.00 43.88 113 HIS A C 1
ATOM 835 O O . HIS A 1 113 ? -4.902 -25.788 -11.293 1.00 43.88 113 HIS A O 1
ATOM 841 N N . ILE A 1 114 ? -5.299 -25.134 -9.191 1.00 43.91 114 ILE A N 1
ATOM 842 C CA . ILE A 1 114 ? -5.135 -26.459 -8.598 1.00 43.91 114 ILE A CA 1
ATOM 843 C C . ILE A 1 114 ? -6.442 -26.740 -7.875 1.00 43.91 114 ILE A C 1
ATOM 845 O O . ILE A 1 114 ? -6.741 -26.136 -6.847 1.00 43.91 114 ILE A O 1
ATOM 849 N N . LYS A 1 115 ? -7.263 -27.616 -8.456 1.00 40.50 115 LYS A N 1
ATOM 850 C CA . LYS A 1 115 ? -8.406 -28.172 -7.736 1.00 40.50 115 LYS A CA 1
ATOM 851 C C . LYS A 1 115 ? -7.824 -28.958 -6.553 1.00 40.50 115 LYS A C 1
ATOM 853 O O . LYS A 1 115 ? -7.001 -29.842 -6.813 1.00 40.50 115 LYS A O 1
ATOM 858 N N . PRO A 1 116 ? -8.197 -28.682 -5.292 1.00 39.47 116 PRO A N 1
ATOM 859 C CA . PRO A 1 116 ? -7.826 -29.558 -4.187 1.00 39.47 116 PRO A CA 1
ATOM 860 C C . PRO A 1 116 ? -8.368 -30.962 -4.499 1.00 39.47 116 PRO A C 1
ATOM 862 O O . PRO A 1 116 ? -9.576 -31.160 -4.580 1.00 39.47 116 PRO A O 1
ATOM 865 N N . GLY A 1 117 ? -7.462 -31.899 -4.802 1.00 52.09 117 GLY A N 1
ATOM 866 C CA . GLY A 1 117 ? -7.782 -33.261 -5.253 1.00 52.09 117 GLY A CA 1
ATOM 867 C C . GLY A 1 117 ? -7.266 -33.658 -6.644 1.00 52.09 117 GLY A C 1
ATOM 868 O O . GLY A 1 117 ? -7.394 -34.818 -7.015 1.00 52.09 117 GLY A O 1
ATOM 869 N N . SER A 1 118 ? -6.658 -32.760 -7.427 1.00 53.25 118 SER A N 1
ATOM 870 C CA . SER A 1 118 ? -5.949 -33.172 -8.650 1.00 53.25 118 SER A CA 1
ATOM 871 C C . SER A 1 118 ? -4.530 -33.614 -8.306 1.00 53.25 118 SER A C 1
ATOM 873 O O . SER A 1 118 ? -3.620 -32.795 -8.216 1.00 53.25 118 SER A O 1
ATOM 875 N N . THR A 1 119 ? -4.337 -34.917 -8.103 1.00 58.22 119 THR A N 1
ATOM 876 C CA . THR A 1 119 ? -3.002 -35.518 -8.185 1.00 58.22 119 THR A CA 1
ATOM 877 C C . THR A 1 119 ? -2.384 -35.130 -9.528 1.00 58.22 119 THR A C 1
ATOM 879 O O . THR A 1 119 ? -3.041 -35.341 -10.555 1.00 58.22 119 THR A O 1
ATOM 882 N N . PRO A 1 120 ? -1.162 -34.567 -9.567 1.00 52.69 120 PRO A N 1
ATOM 883 C CA . PRO A 1 120 ? -0.476 -34.360 -10.832 1.00 52.69 120 PRO A CA 1
ATOM 884 C C . PRO A 1 120 ? -0.389 -35.719 -11.522 1.00 52.69 120 PRO A C 1
ATOM 886 O O . PRO A 1 120 ? 0.113 -36.681 -10.938 1.00 52.69 120 PRO A O 1
ATOM 889 N N . TYR A 1 121 ? -0.947 -35.818 -12.730 1.00 55.97 121 TYR A N 1
ATOM 890 C CA . TYR A 1 121 ? -0.846 -37.020 -13.545 1.00 55.97 121 TYR A CA 1
ATOM 891 C C . TYR A 1 121 ? 0.620 -37.172 -13.958 1.00 55.97 121 TYR A C 1
ATOM 893 O O . TYR A 1 121 ? 1.064 -36.676 -14.991 1.00 55.97 121 TYR A O 1
ATOM 901 N N . ILE A 1 122 ? 1.399 -37.808 -13.088 1.00 63.56 122 ILE A N 1
ATOM 902 C CA . ILE A 1 122 ? 2.657 -38.437 -13.446 1.00 63.56 122 ILE A CA 1
ATOM 903 C C . ILE A 1 122 ? 2.260 -39.555 -14.392 1.00 63.56 122 ILE A C 1
ATOM 905 O O . ILE A 1 122 ? 1.585 -40.493 -13.989 1.00 63.56 122 ILE A O 1
ATOM 909 N N . ILE A 1 123 ? 2.623 -39.413 -15.662 1.00 60.34 123 ILE A N 1
ATOM 910 C CA . ILE A 1 123 ? 2.536 -40.492 -16.638 1.00 60.34 123 ILE A CA 1
ATOM 911 C C . ILE A 1 123 ? 3.644 -41.472 -16.232 1.00 60.34 123 ILE A C 1
ATOM 913 O O . ILE A 1 123 ? 4.820 -41.139 -16.424 1.00 60.34 123 ILE A O 1
ATOM 917 N N . PRO A 1 124 ? 3.359 -42.642 -15.632 1.00 50.94 124 PRO A N 1
ATOM 918 C CA . PRO A 1 124 ? 4.408 -43.630 -15.473 1.00 50.94 124 PRO A CA 1
ATOM 919 C C . PRO A 1 124 ? 4.843 -44.055 -16.880 1.00 50.94 124 PRO A C 1
ATOM 921 O O . PRO A 1 124 ? 4.040 -44.540 -17.679 1.00 50.94 124 PRO A O 1
ATOM 924 N N . ARG A 1 125 ? 6.121 -43.850 -17.217 1.00 55.38 125 ARG A N 1
ATOM 925 C CA . ARG A 1 125 ? 6.727 -44.511 -18.378 1.00 55.38 125 ARG A CA 1
ATOM 926 C C . ARG A 1 125 ? 6.669 -46.015 -18.119 1.00 55.38 125 ARG A C 1
ATOM 928 O O . ARG A 1 125 ? 7.517 -46.526 -17.397 1.00 55.38 125 ARG A O 1
ATOM 935 N N . GLY A 1 126 ? 5.681 -46.705 -18.683 1.00 56.34 126 GLY A N 1
ATOM 936 C CA . GLY A 1 126 ? 5.637 -48.162 -18.565 1.00 56.34 126 GLY A CA 1
ATOM 937 C C . GLY A 1 126 ? 4.310 -48.867 -18.813 1.00 56.34 126 GLY A C 1
ATOM 938 O O . GLY A 1 126 ? 4.115 -49.905 -18.202 1.00 56.34 126 GLY A O 1
ATOM 939 N N . LEU A 1 127 ? 3.417 -48.378 -19.683 1.00 51.22 127 LEU A N 1
ATOM 940 C CA . LEU A 1 127 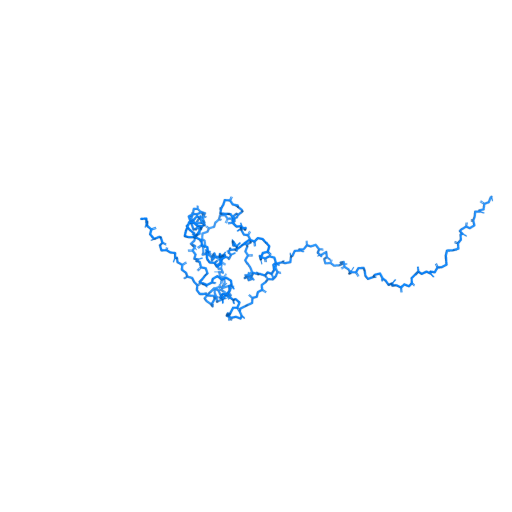? 2.237 -49.158 -20.092 1.00 51.22 127 LEU A CA 1
ATOM 941 C C . LEU A 1 127 ? 2.226 -49.399 -21.611 1.00 51.22 127 LEU A C 1
ATOM 943 O O . LEU A 1 127 ? 1.381 -48.898 -22.344 1.00 51.22 127 LEU A O 1
ATOM 947 N N . CYS A 1 128 ? 3.214 -50.159 -22.084 1.00 46.19 128 CYS A N 1
ATOM 948 C CA . CYS A 1 128 ? 3.082 -50.962 -23.301 1.00 46.19 128 CYS A CA 1
ATOM 949 C C . CYS A 1 128 ? 2.737 -52.387 -22.853 1.00 46.19 128 CYS A C 1
ATOM 951 O O . CYS A 1 128 ? 3.595 -53.263 -22.854 1.00 46.19 128 CYS A O 1
ATOM 953 N N . GLU A 1 129 ? 1.496 -52.616 -22.433 1.00 52.59 129 GLU A N 1
ATOM 954 C CA . GLU A 1 129 ? 0.973 -53.967 -22.223 1.00 52.59 129 GLU A CA 1
ATOM 955 C C . GLU A 1 129 ? -0.030 -54.272 -23.339 1.00 52.59 129 GLU A C 1
ATOM 957 O O . GLU A 1 129 ? -1.163 -53.804 -23.356 1.00 52.59 129 GLU A O 1
ATOM 962 N N . THR A 1 130 ? 0.487 -54.987 -24.340 1.00 49.91 130 THR A N 1
ATOM 963 C CA . THR A 1 130 ? -0.201 -55.979 -25.181 1.00 49.91 130 THR A CA 1
ATOM 964 C C . THR A 1 130 ? -1.680 -55.723 -25.507 1.00 49.91 130 THR A C 1
ATOM 966 O O . THR A 1 130 ? -2.591 -56.215 -24.842 1.00 49.91 130 THR A O 1
ATOM 969 N N . ASN A 1 131 ? -1.911 -55.050 -26.634 1.00 46.78 131 ASN A N 1
ATOM 970 C CA . ASN A 1 131 ? -3.180 -55.059 -27.356 1.00 46.78 131 ASN A CA 1
ATOM 971 C C . ASN A 1 131 ? -3.522 -56.497 -27.800 1.00 46.78 131 ASN A C 1
ATOM 973 O O . ASN A 1 131 ? -2.888 -57.022 -28.714 1.00 46.78 131 ASN A O 1
ATOM 977 N N . THR A 1 132 ? -4.515 -57.129 -27.170 1.00 53.41 132 THR A N 1
ATOM 978 C CA . THR A 1 132 ? -5.155 -58.341 -27.710 1.00 53.41 132 THR A CA 1
ATOM 979 C C . THR A 1 132 ? -6.488 -57.916 -28.331 1.00 53.41 132 THR A C 1
ATOM 981 O O . THR A 1 132 ? -7.316 -57.357 -27.610 1.00 53.41 132 THR A O 1
ATOM 984 N N . PRO A 1 133 ? -6.727 -58.115 -29.641 1.00 55.31 133 PRO A N 1
ATOM 985 C CA . PRO A 1 133 ? -7.985 -57.710 -30.256 1.00 55.31 133 PRO A CA 1
ATOM 986 C C . PRO A 1 133 ? -9.144 -58.596 -29.778 1.00 55.31 133 PRO A C 1
ATOM 988 O O . PRO A 1 133 ? -9.019 -59.816 -29.675 1.00 55.31 133 PRO A O 1
ATOM 991 N N . ALA A 1 134 ? -10.283 -57.962 -29.495 1.00 48.50 134 ALA A N 1
ATOM 992 C CA . ALA A 1 134 ? -11.524 -58.628 -29.127 1.00 48.50 134 ALA A CA 1
ATOM 993 C C . ALA A 1 134 ? -12.023 -59.521 -30.277 1.00 48.50 134 ALA A C 1
ATOM 995 O O . ALA A 1 134 ? -12.174 -59.060 -31.409 1.00 48.50 134 ALA A O 1
ATOM 996 N N . GLN A 1 135 ? -12.289 -60.798 -29.986 1.00 52.59 135 GLN A N 1
ATOM 997 C CA . GLN A 1 135 ? -12.936 -61.709 -30.929 1.00 52.59 135 GLN A CA 1
ATOM 998 C C . GLN A 1 135 ? -14.361 -61.235 -31.235 1.00 52.59 135 GLN A C 1
ATOM 1000 O O . GLN A 1 135 ? -15.202 -61.119 -30.344 1.00 52.59 135 GLN A O 1
ATOM 1005 N N . VAL A 1 136 ? -14.625 -61.018 -32.520 1.00 47.28 136 VAL A N 1
ATOM 1006 C CA . VAL A 1 136 ? -15.963 -60.878 -33.101 1.00 47.28 136 VAL A CA 1
ATOM 1007 C C . VAL A 1 136 ? -16.570 -62.284 -33.181 1.00 47.28 136 VAL A C 1
ATOM 1009 O O . VAL A 1 136 ? -15.933 -63.186 -33.723 1.00 47.28 136 VAL A O 1
ATOM 1012 N N . ARG A 1 137 ? -17.758 -62.504 -32.606 1.00 42.22 137 ARG A N 1
ATOM 1013 C CA . ARG A 1 137 ? -18.550 -63.724 -32.836 1.00 42.22 137 ARG A CA 1
ATOM 1014 C C . ARG A 1 137 ? -19.639 -63.407 -33.855 1.00 42.22 137 ARG A C 1
ATOM 1016 O O . ARG A 1 137 ? -20.343 -62.413 -33.684 1.00 42.22 137 ARG A O 1
ATOM 1023 N N . GLU A 1 138 ? -19.713 -64.246 -34.882 1.00 54.50 138 GLU A N 1
ATOM 1024 C CA . GLU A 1 138 ? -20.829 -64.365 -35.830 1.00 54.50 138 GLU A CA 1
ATOM 1025 C C . GLU A 1 138 ? -22.051 -65.024 -35.173 1.00 54.50 138 GLU A C 1
ATOM 1027 O O . GLU A 1 138 ? -21.854 -65.843 -34.236 1.00 54.50 138 GLU A O 1
#

pLDDT: mean 80.24, std 16.91, range [39.47, 94.81]

Secondary structure (DSSP, 8-state):
---PPPPEE-HHHHHHHHTSSSPPEEEE-S-HHHHHH-BSTTPEE--S-TTS--PPP--SEEEEE--TT--HHHHHHHHHHHHHTT-EEEEETTHHHHHHHTT---B--------TT-------S------PPPPPP-